Protein AF-A0A2N1QRP4-F1 (afdb_monomer_lite)

Radius of gyration: 32.85 Å; chains: 1; bounding box: 72×87×93 Å

Sequence (180 aa):
MDMKKLIVTMLVFAMLFVAPIASFAETTETVAVTTAQDENVANSISETYNMTVTSQEIADLHAASLGYGEISTAYGISSLSGVTVSELLGMRAAMGWGEIAATYGVKVSDVNRNTHAVENSLKNMEKENNRASNQKGLNAGNSNNSNAGGNCGGNGNGNGGGNGGGNGDGNGGGNGGGKK

Secondary structure (DSSP, 8-state):
--HHHHHHHHHHTTS----------------PPP-HHHHHHHHHHHHHHTS---HHHHHHHHHTT--HHHHHHHHHHHHHH---HHHHHHHHTTS-HHHHHHHTT--HHHHHHHHHHHHHHHHHHHHHHHHHHHHTTSTT----------------------------------------

Structure (mmCIF, N/CA/C/O backbone):
data_AF-A0A2N1QRP4-F1
#
_entry.id   AF-A0A2N1QRP4-F1
#
loop_
_atom_site.group_PDB
_atom_site.id
_atom_site.type_symbol
_atom_site.label_atom_id
_atom_site.label_alt_id
_atom_site.label_comp_id
_atom_site.label_asym_id
_atom_site.label_entity_id
_atom_site.label_seq_id
_atom_site.pdbx_PDB_ins_code
_atom_site.Cartn_x
_atom_site.Cartn_y
_atom_site.Cartn_z
_atom_site.occupancy
_atom_site.B_iso_or_equiv
_atom_site.auth_seq_id
_atom_site.auth_comp_id
_atom_site.auth_asym_id
_atom_site.auth_atom_id
_atom_site.pdbx_PDB_model_num
ATOM 1 N N . MET A 1 1 ? 14.791 -33.800 55.832 1.00 55.56 1 MET A N 1
ATOM 2 C CA . MET A 1 1 ? 14.569 -34.039 54.389 1.00 55.56 1 MET A CA 1
ATOM 3 C C . MET A 1 1 ? 15.303 -35.313 54.017 1.00 55.56 1 MET A C 1
ATOM 5 O O . MET A 1 1 ? 16.511 -35.369 54.195 1.00 55.56 1 MET A O 1
ATOM 9 N N . ASP A 1 2 ? 14.574 -36.347 53.600 1.00 64.25 2 ASP A N 1
ATOM 10 C CA . ASP A 1 2 ? 15.146 -37.656 53.269 1.00 64.25 2 ASP A CA 1
ATOM 11 C C . ASP A 1 2 ? 16.031 -37.583 52.020 1.00 64.25 2 ASP A C 1
ATOM 13 O O . ASP A 1 2 ? 15.549 -37.226 50.944 1.00 64.25 2 ASP A O 1
ATOM 17 N N . MET A 1 3 ? 17.301 -37.994 52.130 1.00 53.34 3 MET A N 1
ATOM 18 C CA . MET A 1 3 ? 18.253 -38.049 51.002 1.00 53.34 3 MET A CA 1
ATOM 19 C C . MET A 1 3 ? 17.742 -38.880 49.817 1.00 53.34 3 MET A C 1
ATOM 21 O O . MET A 1 3 ? 18.116 -38.632 48.675 1.00 53.34 3 MET A O 1
ATOM 25 N N . LYS A 1 4 ? 16.833 -39.831 50.065 1.00 53.41 4 LYS A N 1
ATOM 26 C CA . LYS A 1 4 ? 16.200 -40.637 49.015 1.00 53.41 4 LYS A CA 1
ATOM 27 C C . LYS A 1 4 ? 15.270 -39.810 48.120 1.00 53.41 4 LYS A C 1
ATOM 29 O O . LYS A 1 4 ? 15.162 -40.105 46.937 1.00 53.41 4 LYS A O 1
ATOM 34 N N . LYS A 1 5 ? 14.646 -38.747 48.648 1.00 53.91 5 LYS A N 1
ATOM 35 C CA . LYS A 1 5 ? 13.817 -37.829 47.851 1.00 53.91 5 LYS A CA 1
ATOM 36 C C . LYS A 1 5 ? 14.676 -36.918 46.973 1.00 53.91 5 LYS A C 1
ATOM 38 O O . LYS A 1 5 ? 14.271 -36.642 45.858 1.00 53.91 5 LYS A O 1
ATOM 43 N N . LEU A 1 6 ? 15.880 -36.539 47.413 1.00 50.59 6 LEU A N 1
ATOM 44 C CA . LEU A 1 6 ? 16.793 -35.682 46.642 1.00 50.59 6 LEU A CA 1
ATOM 45 C C . LEU A 1 6 ? 17.330 -36.372 45.369 1.00 50.59 6 LEU A C 1
ATOM 47 O O . LEU A 1 6 ? 17.448 -35.737 44.324 1.00 50.59 6 LEU A O 1
ATOM 51 N N . ILE A 1 7 ? 17.601 -37.680 45.439 1.00 55.84 7 ILE A N 1
ATOM 52 C CA . ILE A 1 7 ? 18.101 -38.470 44.299 1.00 55.84 7 ILE A CA 1
ATOM 53 C C . ILE A 1 7 ? 17.000 -38.701 43.253 1.00 55.84 7 ILE A C 1
ATOM 55 O O . ILE A 1 7 ? 17.267 -38.637 42.056 1.00 55.84 7 ILE A O 1
ATOM 59 N N . VAL A 1 8 ? 15.751 -38.902 43.684 1.00 53.09 8 VAL A N 1
ATOM 60 C CA . VAL A 1 8 ? 14.614 -39.076 42.765 1.00 53.09 8 VAL A CA 1
ATOM 61 C C . VAL A 1 8 ? 14.274 -37.764 42.049 1.00 53.09 8 VAL A C 1
ATOM 63 O O . VAL A 1 8 ? 13.991 -37.789 40.855 1.00 53.09 8 VAL A O 1
ATOM 66 N N . THR A 1 9 ? 14.389 -36.606 42.710 1.00 50.91 9 THR A N 1
ATOM 67 C CA . THR A 1 9 ? 14.145 -35.312 42.046 1.00 50.91 9 THR A CA 1
ATOM 68 C C . THR A 1 9 ? 15.235 -34.948 41.032 1.00 50.91 9 THR A C 1
ATOM 70 O O . THR A 1 9 ? 14.918 -34.353 40.006 1.00 50.91 9 THR A O 1
ATOM 73 N N . MET A 1 10 ? 16.499 -35.344 41.247 1.00 51.00 10 MET A N 1
ATOM 74 C CA . MET A 1 10 ? 17.555 -35.146 40.237 1.00 51.00 10 MET A CA 1
ATOM 75 C C . MET A 1 10 ? 17.451 -36.107 39.044 1.00 51.00 10 MET A C 1
ATOM 77 O O . MET A 1 10 ? 17.871 -35.747 37.948 1.00 51.00 10 MET A O 1
ATOM 81 N N . LEU A 1 11 ? 16.848 -37.289 39.210 1.00 43.38 11 LEU A N 1
ATOM 82 C CA . LEU A 1 11 ? 16.647 -38.246 38.112 1.00 43.38 11 LEU A CA 1
ATOM 83 C C . LEU A 1 11 ? 15.447 -37.908 37.209 1.00 43.38 11 LEU A C 1
ATOM 85 O O . LEU A 1 11 ? 15.445 -38.291 36.043 1.00 43.38 11 LEU A O 1
ATOM 89 N N . VAL A 1 12 ? 14.464 -37.143 37.696 1.00 47.25 12 VAL A N 1
ATOM 90 C CA . VAL A 1 12 ? 13.321 -36.677 36.880 1.00 47.25 12 VAL A CA 1
ATOM 91 C C . VAL A 1 12 ? 13.672 -35.443 36.031 1.00 47.25 12 VAL A C 1
ATOM 93 O O . VAL A 1 12 ? 13.049 -35.213 35.000 1.00 47.25 12 VAL A O 1
ATOM 96 N N . PHE A 1 13 ? 14.720 -34.691 36.382 1.00 45.06 13 PHE A N 1
ATOM 97 C CA . PHE A 1 13 ? 15.169 -33.531 35.595 1.00 45.06 13 PHE A CA 1
ATOM 98 C C . PHE A 1 13 ? 16.061 -33.897 34.391 1.00 45.06 13 PHE A C 1
ATOM 100 O O . PHE A 1 13 ? 16.425 -33.032 33.601 1.00 45.06 13 PHE A O 1
ATOM 107 N N . ALA A 1 14 ? 16.388 -35.183 34.226 1.00 45.88 14 ALA A N 1
ATOM 108 C CA . ALA A 1 14 ? 17.129 -35.716 33.084 1.00 45.88 14 ALA A CA 1
ATOM 109 C C . ALA A 1 14 ? 16.217 -36.337 32.005 1.00 45.88 14 ALA A C 1
ATOM 111 O O . ALA A 1 14 ? 16.698 -37.053 31.127 1.00 45.88 14 ALA A O 1
ATOM 112 N N . MET A 1 15 ? 14.906 -36.054 32.025 1.00 49.91 15 MET A N 1
ATOM 113 C CA . MET A 1 15 ? 14.054 -36.239 30.845 1.00 49.91 15 MET A CA 1
ATOM 114 C C . MET A 1 15 ? 14.356 -35.141 29.824 1.00 49.91 15 MET A C 1
ATOM 116 O O . MET A 1 15 ? 13.665 -34.133 29.726 1.00 49.91 15 MET A O 1
ATOM 120 N N . LEU A 1 16 ? 15.454 -35.352 29.101 1.00 48.62 16 LEU A N 1
ATOM 121 C CA . LEU A 1 16 ? 15.502 -35.309 27.644 1.00 48.62 16 LEU A CA 1
ATOM 122 C C . LEU A 1 16 ? 14.439 -34.393 27.001 1.00 48.62 16 LEU A C 1
ATOM 124 O O . LEU A 1 16 ? 13.461 -34.861 26.418 1.00 48.62 16 LEU A O 1
ATOM 128 N N . PHE A 1 17 ? 14.657 -33.078 27.053 1.00 48.69 17 PHE A N 1
ATOM 129 C CA . PHE A 1 17 ? 14.079 -32.184 26.054 1.00 48.69 17 PHE A CA 1
ATOM 130 C C . PHE A 1 17 ? 14.753 -32.507 24.718 1.00 48.69 17 PHE A C 1
ATOM 132 O O . PHE A 1 17 ? 15.719 -31.866 24.309 1.00 48.69 17 PHE A O 1
ATOM 139 N N . VAL A 1 18 ? 14.249 -33.535 24.034 1.00 51.50 18 VAL A N 1
ATOM 140 C CA . VAL A 1 18 ? 14.378 -33.628 22.582 1.00 51.50 18 VAL A CA 1
ATOM 141 C C . VAL A 1 18 ? 13.487 -32.518 22.052 1.00 51.50 18 VAL A C 1
ATOM 143 O O . VAL A 1 18 ? 12.303 -32.719 21.788 1.00 51.50 18 VAL A O 1
ATOM 146 N N . ALA A 1 19 ? 14.033 -31.304 21.994 1.00 54.59 19 ALA A N 1
ATOM 147 C CA . ALA A 1 19 ? 13.425 -30.267 21.190 1.00 54.59 19 ALA A CA 1
ATOM 148 C C . ALA A 1 19 ? 13.298 -30.855 19.776 1.00 54.59 19 ALA A C 1
ATOM 150 O O . ALA A 1 19 ? 14.300 -31.362 19.256 1.00 54.59 19 ALA A O 1
ATOM 151 N N . PRO A 1 20 ? 12.106 -30.855 19.156 1.00 56.00 20 PRO A N 1
ATOM 152 C CA . PRO A 1 20 ? 12.042 -31.073 17.728 1.00 56.00 20 PRO A CA 1
ATOM 153 C C . PRO A 1 20 ? 12.939 -29.998 17.129 1.00 56.00 20 PRO A C 1
ATOM 155 O O . PRO A 1 20 ? 12.673 -28.804 17.274 1.00 56.00 20 PRO A O 1
ATOM 158 N N . ILE A 1 21 ? 14.055 -30.422 16.540 1.00 57.72 21 ILE A N 1
ATOM 159 C CA . ILE A 1 21 ? 14.833 -29.574 15.655 1.00 57.72 21 ILE A CA 1
ATOM 160 C C . ILE A 1 21 ? 13.842 -29.299 14.535 1.00 57.72 21 ILE A C 1
ATOM 162 O O . ILE A 1 21 ? 13.622 -30.154 13.678 1.00 57.72 21 ILE A O 1
ATOM 166 N N . ALA A 1 22 ? 13.125 -28.178 14.641 1.00 55.41 22 ALA A N 1
ATOM 167 C CA . ALA A 1 22 ? 12.328 -27.670 13.553 1.00 55.41 22 ALA A CA 1
ATOM 168 C C . ALA A 1 22 ? 13.301 -27.640 12.386 1.00 55.41 22 ALA A C 1
ATOM 170 O O . ALA A 1 22 ? 14.328 -26.960 12.444 1.00 55.41 22 ALA A O 1
ATOM 171 N N . SER A 1 23 ? 13.048 -28.503 11.405 1.00 50.31 23 SER A N 1
ATOM 172 C CA . SER A 1 23 ? 13.712 -28.429 10.125 1.00 50.31 23 SER A CA 1
ATOM 173 C C . SER A 1 23 ? 13.420 -27.015 9.650 1.00 50.31 23 SER A C 1
ATOM 175 O O . SER A 1 23 ? 12.297 -26.706 9.257 1.00 50.31 23 SER A O 1
ATOM 177 N N . PHE A 1 24 ? 14.402 -26.130 9.821 1.00 51.25 24 PHE A N 1
ATOM 178 C CA . PHE A 1 24 ? 14.466 -24.879 9.101 1.00 51.25 24 PHE A CA 1
ATOM 179 C C . PHE A 1 24 ? 14.597 -25.321 7.652 1.00 51.25 24 PHE A C 1
ATOM 181 O O . PHE A 1 24 ? 15.693 -25.570 7.155 1.00 51.25 24 PHE A O 1
ATOM 188 N N . ALA A 1 25 ? 13.450 -25.548 7.014 1.00 54.69 25 ALA A N 1
ATOM 189 C CA . ALA A 1 25 ? 13.359 -25.406 5.586 1.00 54.69 25 ALA A CA 1
ATOM 190 C C . ALA A 1 25 ? 13.855 -23.986 5.347 1.00 54.69 25 ALA A C 1
ATOM 192 O O . ALA A 1 25 ? 13.213 -23.016 5.748 1.00 54.69 25 ALA A O 1
ATOM 193 N N . GLU A 1 26 ? 15.079 -23.891 4.845 1.00 47.25 26 GLU A N 1
ATOM 194 C CA . GLU A 1 26 ? 15.623 -22.683 4.267 1.00 47.25 26 GLU A CA 1
ATOM 195 C C . GLU A 1 26 ? 14.693 -22.365 3.101 1.00 47.25 26 GLU A C 1
ATOM 197 O O . GLU A 1 26 ? 14.850 -22.860 1.986 1.00 47.25 26 GLU A O 1
ATOM 202 N N . THR A 1 27 ? 13.608 -21.654 3.411 1.00 48.06 27 THR A N 1
ATOM 203 C CA . THR A 1 27 ? 12.764 -21.035 2.412 1.00 48.06 27 THR A CA 1
ATOM 204 C C . THR A 1 27 ? 13.700 -20.066 1.731 1.00 48.06 27 THR A C 1
ATOM 206 O O . THR A 1 27 ? 14.052 -19.031 2.290 1.00 48.06 27 THR A O 1
ATOM 209 N N . THR A 1 28 ? 14.195 -20.462 0.566 1.00 46.59 28 THR A N 1
ATOM 210 C CA . THR A 1 28 ? 14.900 -19.578 -0.344 1.00 46.59 28 THR A CA 1
ATOM 211 C C . THR A 1 28 ? 13.888 -18.519 -0.754 1.00 46.59 28 THR A C 1
ATOM 213 O O . THR A 1 28 ? 13.173 -18.692 -1.745 1.00 46.59 28 THR A O 1
ATOM 216 N N . GLU A 1 29 ? 13.747 -17.483 0.075 1.00 53.59 29 GLU A N 1
ATOM 217 C CA . GLU A 1 29 ? 12.941 -16.315 -0.229 1.00 53.59 29 GLU A CA 1
ATOM 218 C C . GLU A 1 29 ? 13.502 -15.768 -1.525 1.00 53.59 29 GLU A C 1
ATOM 220 O O . GLU A 1 29 ? 14.652 -15.337 -1.633 1.00 53.59 29 GLU A O 1
ATOM 225 N N . THR A 1 30 ? 12.710 -15.952 -2.569 1.00 55.41 30 THR A N 1
ATOM 226 C CA . THR A 1 30 ? 13.059 -15.501 -3.897 1.00 55.41 30 THR A CA 1
ATOM 227 C C . THR A 1 30 ? 12.866 -13.999 -3.833 1.00 55.41 30 THR A C 1
ATOM 229 O O . THR A 1 30 ? 11.746 -13.524 -3.980 1.00 55.41 30 THR A O 1
ATOM 232 N N . VAL A 1 31 ? 13.935 -13.277 -3.488 1.00 71.25 31 VAL A N 1
ATOM 233 C CA . VAL A 1 31 ? 13.902 -11.819 -3.354 1.00 71.25 31 VAL A CA 1
ATOM 234 C C . VAL A 1 31 ? 13.373 -11.263 -4.666 1.00 71.25 31 VAL A C 1
ATOM 236 O O . VAL A 1 31 ? 13.986 -11.464 -5.722 1.00 71.25 31 VAL A O 1
ATOM 239 N N . ALA A 1 32 ? 12.202 -10.631 -4.613 1.00 77.19 32 ALA A N 1
ATOM 240 C CA . ALA A 1 32 ? 11.603 -10.053 -5.796 1.00 77.19 32 ALA A CA 1
ATOM 241 C C . ALA A 1 32 ? 12.546 -8.969 -6.323 1.00 77.19 32 ALA A C 1
ATOM 243 O O . ALA A 1 32 ? 13.016 -8.114 -5.569 1.00 77.19 32 ALA A O 1
ATOM 244 N N . VAL A 1 33 ? 12.859 -9.023 -7.618 1.00 85.56 33 VAL A N 1
ATOM 245 C CA . VAL A 1 33 ? 13.663 -7.979 -8.254 1.00 85.56 33 VAL A CA 1
ATOM 246 C C . VAL A 1 33 ? 12.825 -6.709 -8.272 1.00 85.56 33 VAL A C 1
ATOM 248 O O . VAL A 1 33 ? 11.776 -6.673 -8.914 1.00 85.56 33 VAL A O 1
ATOM 251 N N . THR A 1 34 ? 13.296 -5.680 -7.575 1.00 89.62 34 THR A N 1
ATOM 252 C CA . THR A 1 34 ? 12.621 -4.387 -7.530 1.00 89.62 34 THR A CA 1
ATOM 253 C C . THR A 1 34 ? 12.634 -3.726 -8.903 1.00 89.62 34 THR A C 1
ATOM 255 O O . THR A 1 34 ? 13.626 -3.740 -9.638 1.00 89.62 34 THR A O 1
ATOM 258 N N . THR A 1 35 ? 11.504 -3.136 -9.264 1.00 90.00 35 THR A N 1
ATOM 259 C CA . THR A 1 35 ? 11.336 -2.362 -10.490 1.00 90.00 35 THR A CA 1
ATOM 260 C C . THR A 1 35 ? 11.276 -0.869 -10.174 1.00 90.00 35 THR A C 1
ATOM 262 O O . THR A 1 35 ? 10.977 -0.456 -9.053 1.00 90.00 35 THR A O 1
ATOM 265 N N . ALA A 1 36 ? 11.490 -0.028 -11.192 1.00 88.12 36 ALA A N 1
ATOM 266 C CA . ALA A 1 36 ? 11.286 1.417 -11.061 1.00 88.12 36 ALA A CA 1
ATOM 267 C C . ALA A 1 36 ? 9.842 1.767 -10.650 1.00 88.12 36 ALA A C 1
ATOM 269 O O . ALA A 1 36 ? 9.595 2.791 -10.019 1.00 88.12 36 ALA A O 1
ATOM 270 N N . GLN A 1 37 ? 8.874 0.917 -11.006 1.00 87.12 37 GLN A N 1
ATOM 271 C CA . GLN A 1 37 ? 7.485 1.108 -10.614 1.00 87.12 37 GLN A CA 1
ATOM 272 C C . GLN A 1 37 ? 7.282 0.851 -9.116 1.00 87.12 37 GLN A C 1
ATOM 274 O O . GLN A 1 37 ? 6.581 1.631 -8.473 1.00 87.12 37 GLN A O 1
ATOM 279 N N . ASP A 1 38 ? 7.943 -0.159 -8.549 1.00 90.69 38 ASP A N 1
ATOM 280 C CA . ASP A 1 38 ? 7.881 -0.454 -7.111 1.00 90.69 38 ASP A CA 1
ATOM 281 C C . ASP A 1 38 ? 8.474 0.688 -6.281 1.00 90.69 38 ASP A C 1
ATOM 283 O O . ASP A 1 38 ? 7.904 1.073 -5.264 1.00 90.69 38 ASP A O 1
ATOM 287 N N . GLU A 1 39 ? 9.573 1.287 -6.748 1.00 92.62 39 GLU A N 1
ATOM 288 C CA . GLU A 1 39 ? 10.174 2.472 -6.127 1.00 92.62 39 GLU A CA 1
ATOM 289 C C . GLU A 1 39 ? 9.235 3.682 -6.161 1.00 92.62 39 GLU A C 1
ATOM 291 O O . GLU A 1 39 ? 9.006 4.322 -5.135 1.00 92.62 39 GLU A O 1
ATOM 296 N N . ASN A 1 40 ? 8.617 3.959 -7.310 1.00 90.62 40 ASN A N 1
ATOM 297 C CA . ASN A 1 40 ? 7.666 5.063 -7.439 1.00 90.62 40 ASN A CA 1
ATOM 298 C C . ASN A 1 40 ? 6.442 4.883 -6.524 1.00 90.62 40 ASN A C 1
ATOM 300 O O . ASN A 1 40 ? 5.969 5.844 -5.914 1.00 90.62 40 ASN A O 1
ATOM 304 N N . VAL A 1 41 ? 5.928 3.655 -6.415 1.00 91.12 41 VAL A N 1
ATOM 305 C CA . VAL A 1 41 ? 4.794 3.327 -5.539 1.00 91.12 41 VAL A CA 1
ATOM 306 C C . VAL A 1 41 ? 5.201 3.444 -4.072 1.00 91.12 41 VAL A C 1
ATOM 308 O O . VAL A 1 41 ? 4.487 4.085 -3.304 1.00 91.12 41 VAL A O 1
ATOM 311 N N . ALA A 1 42 ? 6.354 2.893 -3.689 1.00 93.44 42 ALA A N 1
ATOM 312 C CA . ALA A 1 42 ? 6.882 2.974 -2.330 1.00 93.44 42 ALA A CA 1
ATOM 313 C C . ALA A 1 42 ? 7.068 4.428 -1.878 1.00 93.44 42 ALA A C 1
ATOM 315 O O . ALA A 1 42 ? 6.581 4.806 -0.810 1.00 93.44 42 ALA A O 1
ATOM 316 N N . ASN A 1 43 ? 7.687 5.263 -2.718 1.00 92.50 43 ASN A N 1
ATOM 317 C CA . ASN A 1 43 ? 7.867 6.691 -2.452 1.00 92.50 43 ASN A CA 1
ATOM 318 C C . ASN A 1 43 ? 6.517 7.387 -2.289 1.00 92.50 43 ASN A C 1
ATOM 320 O O . ASN A 1 43 ? 6.286 8.083 -1.303 1.00 92.50 43 ASN A O 1
ATOM 324 N N . SER A 1 44 ? 5.581 7.135 -3.204 1.00 91.62 44 SER A N 1
ATOM 325 C CA . SER A 1 44 ? 4.284 7.791 -3.138 1.00 91.62 44 SER A CA 1
ATOM 326 C C . SER A 1 44 ? 3.450 7.376 -1.926 1.00 91.62 44 SER A C 1
ATOM 328 O O . SER A 1 44 ? 2.740 8.217 -1.371 1.00 91.62 44 SER A O 1
ATOM 330 N N . ILE A 1 45 ? 3.476 6.102 -1.535 1.00 92.06 45 ILE A N 1
ATOM 331 C CA . ILE A 1 45 ? 2.796 5.619 -0.328 1.00 92.06 45 ILE A CA 1
ATOM 332 C C . ILE A 1 45 ? 3.457 6.245 0.900 1.00 92.06 45 ILE A C 1
ATOM 334 O O . ILE A 1 45 ? 2.755 6.753 1.776 1.00 92.06 45 ILE A O 1
ATOM 338 N N . SER A 1 46 ? 4.791 6.278 0.926 1.00 93.56 46 SER A N 1
ATOM 339 C CA . SER A 1 46 ? 5.547 6.855 2.034 1.00 93.56 46 SER A CA 1
ATOM 340 C C . SER A 1 46 ? 5.214 8.330 2.253 1.00 93.56 46 SER A C 1
ATOM 342 O O . SER A 1 46 ? 4.928 8.742 3.376 1.00 93.56 46 SER A O 1
ATOM 344 N N . GLU A 1 47 ? 5.166 9.113 1.174 1.00 91.56 47 GLU A N 1
ATOM 345 C CA . GLU A 1 47 ? 4.792 10.530 1.204 1.00 91.56 47 GLU A CA 1
ATOM 346 C C . GLU A 1 47 ? 3.329 10.741 1.611 1.00 91.56 47 GLU A C 1
ATOM 348 O O . GLU A 1 47 ? 3.029 11.612 2.426 1.00 91.56 47 GLU A O 1
ATOM 353 N N . THR A 1 48 ? 2.410 9.937 1.067 1.00 89.75 48 THR A N 1
ATOM 354 C CA . THR A 1 48 ? 0.965 10.116 1.292 1.00 89.75 48 THR A CA 1
ATOM 355 C C . THR A 1 48 ? 0.565 9.796 2.729 1.00 89.75 48 THR A C 1
ATOM 357 O O . THR A 1 48 ? -0.265 10.495 3.309 1.00 89.75 48 THR A O 1
ATOM 360 N N . TYR A 1 49 ? 1.144 8.744 3.308 1.00 88.62 49 TYR A N 1
ATOM 361 C CA . TYR A 1 49 ? 0.771 8.247 4.634 1.00 88.62 49 TYR A CA 1
ATOM 362 C C . TYR A 1 49 ? 1.781 8.601 5.727 1.00 88.62 49 TYR A C 1
ATOM 364 O O . TYR A 1 49 ? 1.577 8.224 6.881 1.00 88.62 49 TYR A O 1
ATOM 372 N N . ASN A 1 50 ? 2.842 9.338 5.381 1.00 90.38 50 ASN A N 1
ATOM 373 C CA . ASN A 1 50 ? 3.929 9.717 6.283 1.00 90.38 50 ASN A CA 1
ATOM 374 C C . ASN A 1 50 ? 4.495 8.506 7.049 1.00 90.38 50 ASN A C 1
ATOM 376 O O . ASN A 1 50 ? 4.644 8.525 8.273 1.00 90.38 50 ASN A O 1
ATOM 380 N N . MET A 1 51 ? 4.762 7.428 6.314 1.00 91.06 51 MET A N 1
ATOM 381 C CA . MET A 1 51 ? 5.302 6.176 6.840 1.00 91.06 51 MET A CA 1
ATOM 382 C C . MET A 1 51 ? 6.444 5.686 5.955 1.00 91.06 51 MET A C 1
ATOM 384 O O . MET A 1 51 ? 6.534 6.073 4.799 1.00 91.06 51 MET A O 1
ATOM 388 N N . THR A 1 52 ? 7.329 4.845 6.478 1.00 93.25 52 THR A N 1
ATOM 389 C CA . THR A 1 52 ? 8.418 4.287 5.669 1.00 93.25 52 THR A CA 1
ATOM 390 C C . THR A 1 52 ? 7.926 3.032 4.966 1.00 93.25 52 THR A C 1
ATOM 392 O O . THR A 1 52 ? 7.596 2.057 5.637 1.00 93.25 52 THR A O 1
ATOM 395 N N . VAL A 1 53 ? 7.893 3.059 3.635 1.00 93.81 53 VAL A N 1
ATOM 396 C CA . VAL A 1 53 ? 7.626 1.890 2.792 1.00 93.81 53 VAL A CA 1
ATOM 397 C C . VAL A 1 53 ? 8.764 1.739 1.800 1.00 93.81 53 VAL A C 1
ATOM 399 O O . VAL A 1 53 ? 9.148 2.696 1.130 1.00 93.81 53 VAL A O 1
ATOM 402 N N . THR A 1 54 ? 9.331 0.543 1.721 1.00 95.25 54 THR A N 1
ATOM 403 C CA . THR A 1 54 ? 10.461 0.243 0.842 1.00 95.25 54 THR A CA 1
ATOM 404 C C . THR A 1 54 ? 9.993 -0.319 -0.497 1.00 95.25 54 THR A C 1
ATOM 406 O O . THR A 1 54 ? 8.957 -0.974 -0.595 1.00 95.25 54 THR A O 1
ATOM 409 N N . SER A 1 55 ? 10.785 -0.103 -1.549 1.00 93.56 55 SER A N 1
ATOM 410 C CA . SER A 1 55 ? 10.532 -0.708 -2.862 1.00 93.56 55 SER A CA 1
ATOM 411 C C . SER A 1 55 ? 10.568 -2.236 -2.817 1.00 93.56 55 SER A C 1
ATOM 413 O O . SER A 1 55 ? 9.846 -2.873 -3.577 1.00 93.56 55 SER A O 1
ATOM 415 N N . GLN A 1 56 ? 11.352 -2.822 -1.904 1.00 94.06 56 GLN A N 1
ATOM 416 C CA . GLN A 1 56 ? 11.388 -4.269 -1.695 1.00 94.06 56 GLN A CA 1
ATOM 417 C C . GLN A 1 56 ? 10.055 -4.790 -1.154 1.00 94.06 56 GLN A C 1
ATOM 419 O O . GLN A 1 56 ? 9.508 -5.722 -1.726 1.00 94.06 56 GLN A O 1
ATOM 424 N N . GLU A 1 57 ? 9.478 -4.142 -0.137 1.00 92.62 57 GLU A N 1
ATOM 425 C CA . GLU A 1 57 ? 8.160 -4.532 0.386 1.00 92.62 57 GLU A CA 1
ATOM 426 C C . GLU A 1 57 ? 7.078 -4.467 -0.699 1.00 92.62 57 GLU A C 1
ATOM 428 O O . GLU A 1 57 ? 6.247 -5.366 -0.805 1.00 92.62 57 GLU A O 1
ATOM 433 N N . ILE A 1 58 ? 7.100 -3.433 -1.547 1.00 94.31 58 ILE A N 1
ATOM 434 C CA . ILE A 1 58 ? 6.167 -3.334 -2.675 1.00 94.31 58 ILE A CA 1
ATOM 435 C C . ILE A 1 58 ? 6.401 -4.455 -3.691 1.00 94.31 58 ILE A C 1
ATOM 437 O O . ILE A 1 58 ? 5.430 -5.066 -4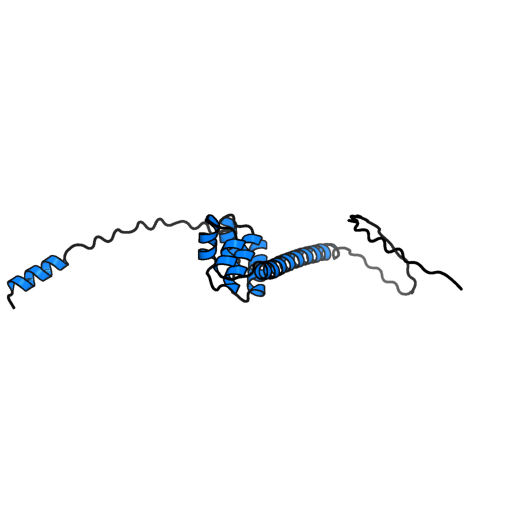.139 1.00 94.31 58 ILE A O 1
ATOM 441 N N . ALA A 1 59 ? 7.657 -4.748 -4.034 1.00 92.56 59 ALA A N 1
ATOM 442 C CA . ALA A 1 59 ? 8.003 -5.816 -4.967 1.00 92.56 59 ALA A CA 1
ATOM 443 C C . ALA A 1 59 ? 7.576 -7.194 -4.439 1.00 92.56 59 ALA A C 1
ATOM 445 O O . ALA A 1 59 ? 7.033 -7.993 -5.199 1.00 92.56 59 ALA A O 1
ATOM 446 N N . ASP A 1 60 ? 7.744 -7.452 -3.141 1.00 92.31 60 ASP A N 1
ATOM 447 C CA . ASP A 1 60 ? 7.347 -8.706 -2.499 1.00 92.31 60 ASP A CA 1
ATOM 448 C C . ASP A 1 60 ? 5.816 -8.860 -2.483 1.00 92.31 60 ASP A C 1
ATOM 450 O O . ASP A 1 60 ? 5.283 -9.918 -2.827 1.00 92.31 60 ASP A O 1
ATOM 454 N N . LEU A 1 61 ? 5.082 -7.787 -2.169 1.00 92.88 61 LEU A N 1
ATOM 455 C CA . LEU A 1 61 ? 3.617 -7.772 -2.236 1.00 92.88 61 LEU A CA 1
ATOM 456 C C . LEU A 1 61 ? 3.106 -7.948 -3.673 1.00 92.88 61 LEU A C 1
ATOM 458 O O . LEU A 1 61 ? 2.147 -8.684 -3.910 1.00 92.88 61 LEU A O 1
ATOM 462 N N . HIS A 1 62 ? 3.757 -7.316 -4.646 1.00 92.25 62 HIS A N 1
ATOM 463 C CA . HIS A 1 62 ? 3.416 -7.463 -6.057 1.00 92.25 62 HIS A CA 1
ATOM 464 C C . HIS A 1 62 ? 3.721 -8.881 -6.568 1.00 92.25 62 HIS A C 1
ATOM 466 O O . HIS A 1 62 ? 2.908 -9.474 -7.280 1.00 92.25 62 HIS A O 1
ATOM 472 N N . ALA A 1 63 ? 4.833 -9.483 -6.133 1.00 90.19 63 ALA A N 1
ATOM 473 C CA . ALA A 1 63 ? 5.159 -10.884 -6.395 1.00 90.19 63 ALA A CA 1
ATOM 474 C C . ALA A 1 63 ? 4.136 -11.845 -5.762 1.00 90.19 63 ALA A C 1
ATOM 476 O O . ALA A 1 63 ? 3.826 -12.887 -6.341 1.00 90.19 63 ALA A O 1
ATOM 477 N N . ALA A 1 64 ? 3.522 -11.458 -4.639 1.00 88.06 64 ALA A N 1
ATOM 478 C CA . ALA A 1 64 ? 2.377 -12.143 -4.039 1.00 88.06 64 ALA A CA 1
ATOM 479 C C . ALA A 1 64 ? 1.045 -11.923 -4.797 1.00 88.06 64 ALA A C 1
ATOM 481 O O . ALA A 1 64 ? -0.024 -12.239 -4.277 1.00 88.06 64 ALA A O 1
ATOM 482 N N . SER A 1 65 ? 1.097 -11.437 -6.045 1.00 88.50 65 SER A N 1
ATOM 483 C CA . SER A 1 65 ? -0.046 -11.207 -6.942 1.00 88.50 65 SER A CA 1
ATOM 484 C C . SER A 1 65 ? -1.021 -10.110 -6.495 1.00 88.50 65 SER A C 1
ATOM 486 O O . SER A 1 65 ? -2.169 -10.097 -6.940 1.00 88.50 65 SER A O 1
ATOM 488 N N . LEU A 1 66 ? -0.584 -9.172 -5.649 1.00 91.31 66 LEU A N 1
ATOM 489 C CA . LEU A 1 66 ? -1.368 -7.980 -5.309 1.00 91.31 66 LEU A CA 1
ATOM 490 C C . LEU A 1 66 ? -1.138 -6.878 -6.343 1.00 91.31 66 LEU A C 1
ATOM 492 O O . LEU A 1 66 ? -0.001 -6.516 -6.639 1.00 91.31 66 LEU A O 1
ATOM 496 N N . GLY A 1 67 ? -2.214 -6.283 -6.857 1.00 92.19 67 GLY A N 1
ATOM 497 C CA . GLY A 1 67 ? -2.090 -5.107 -7.720 1.00 92.19 67 GLY A CA 1
ATOM 498 C C . GLY A 1 67 ? -1.659 -3.858 -6.939 1.00 92.19 67 GLY A C 1
ATOM 499 O O . GLY A 1 67 ? -2.028 -3.687 -5.778 1.00 92.19 67 GLY A O 1
ATOM 500 N N . TYR A 1 68 ? -0.970 -2.909 -7.584 1.00 91.50 68 TYR A N 1
ATOM 501 C CA . TYR A 1 68 ? -0.536 -1.651 -6.943 1.00 91.50 68 TYR A CA 1
ATOM 502 C C . TYR A 1 68 ? -1.674 -0.844 -6.291 1.00 91.50 68 TYR A C 1
ATOM 504 O O . TYR A 1 68 ? -1.470 -0.191 -5.265 1.00 91.50 68 TYR A O 1
ATOM 512 N N . GLY A 1 69 ? -2.886 -0.913 -6.853 1.00 90.25 69 GLY A N 1
ATOM 513 C CA . GLY A 1 69 ? -4.077 -0.302 -6.254 1.00 90.25 69 GLY A CA 1
ATOM 514 C C . GLY A 1 69 ? -4.503 -0.981 -4.949 1.00 90.25 69 GLY A C 1
ATOM 515 O O . GLY A 1 69 ? -4.879 -0.304 -3.994 1.00 90.25 69 GLY A O 1
ATOM 516 N N . GLU A 1 70 ? -4.391 -2.309 -4.872 1.00 92.69 70 GLU A N 1
ATOM 517 C CA . GLU A 1 70 ? -4.682 -3.075 -3.656 1.00 92.69 70 GLU A CA 1
ATOM 518 C C . GLU A 1 70 ? -3.619 -2.834 -2.586 1.00 92.69 70 GLU A C 1
ATOM 520 O O . GLU A 1 70 ? -3.969 -2.612 -1.430 1.00 92.69 70 GLU A O 1
ATOM 525 N N . ILE A 1 71 ? -2.344 -2.777 -2.978 1.00 94.44 71 ILE A N 1
ATOM 526 C CA . ILE A 1 71 ? -1.238 -2.428 -2.078 1.00 94.44 71 ILE A CA 1
ATOM 527 C C . ILE A 1 71 ? -1.473 -1.033 -1.479 1.00 94.44 71 ILE A C 1
ATOM 529 O O . ILE A 1 71 ? -1.482 -0.868 -0.260 1.00 94.44 71 ILE A O 1
ATOM 533 N N . SER A 1 72 ? -1.776 -0.040 -2.317 1.00 92.88 72 SER A N 1
ATOM 534 C CA . SER A 1 72 ? -2.078 1.329 -1.870 1.00 92.88 72 SER A CA 1
ATOM 535 C C . SER A 1 72 ? -3.298 1.397 -0.941 1.00 92.88 72 SER A C 1
ATOM 537 O O . SER A 1 72 ? -3.297 2.164 0.024 1.00 92.88 72 SER A O 1
ATOM 539 N N . THR A 1 73 ? -4.320 0.574 -1.201 1.00 93.62 73 THR A N 1
ATOM 540 C CA . THR A 1 73 ? -5.520 0.454 -0.356 1.00 93.62 73 THR A CA 1
ATOM 541 C C . THR A 1 73 ? -5.176 -0.145 1.008 1.00 93.62 73 THR A C 1
ATOM 543 O O . THR A 1 73 ? -5.617 0.376 2.032 1.00 93.62 73 THR A O 1
ATOM 546 N N . ALA A 1 74 ? -4.355 -1.199 1.039 1.00 94.88 74 ALA A N 1
ATOM 547 C CA . ALA A 1 74 ? -3.922 -1.848 2.271 1.00 94.88 74 ALA A CA 1
ATOM 548 C C . ALA A 1 74 ? -3.139 -0.880 3.170 1.00 94.88 74 ALA A C 1
ATOM 550 O O . ALA A 1 74 ? -3.467 -0.741 4.347 1.00 94.88 74 ALA A O 1
ATOM 551 N N . TYR A 1 75 ? -2.174 -0.142 2.610 1.00 94.81 75 TYR A N 1
ATOM 552 C CA . TYR A 1 75 ? -1.445 0.892 3.353 1.00 94.81 75 TYR A CA 1
ATOM 553 C C . TYR A 1 75 ? -2.352 2.048 3.791 1.00 94.81 75 TYR A C 1
ATOM 555 O O . TYR A 1 75 ? -2.207 2.549 4.905 1.00 94.81 75 TYR A O 1
ATOM 563 N N . GLY A 1 76 ? -3.341 2.433 2.980 1.00 93.81 76 GLY A N 1
ATOM 564 C CA . GLY A 1 76 ? -4.308 3.462 3.364 1.00 93.81 76 GLY A CA 1
ATOM 565 C C . GLY A 1 76 ? -5.189 3.067 4.541 1.00 93.81 76 GLY A C 1
ATOM 566 O O . GLY A 1 76 ? -5.381 3.859 5.464 1.00 93.81 76 GLY A O 1
ATOM 567 N N . ILE A 1 77 ? -5.680 1.828 4.558 1.00 94.12 77 ILE A N 1
ATOM 568 C CA . ILE A 1 77 ? -6.417 1.295 5.708 1.00 94.12 77 ILE A CA 1
ATOM 569 C C . ILE A 1 77 ? -5.479 1.162 6.909 1.00 94.12 77 ILE A C 1
ATOM 571 O O . ILE A 1 77 ? -5.863 1.553 8.008 1.00 94.12 77 ILE A O 1
ATOM 575 N N . SER A 1 78 ? -4.253 0.674 6.713 1.00 95.31 78 SER A N 1
ATOM 576 C CA . SER A 1 78 ? -3.246 0.531 7.771 1.00 95.31 78 SER A CA 1
ATOM 577 C C . SER A 1 78 ? -2.945 1.866 8.458 1.00 95.31 78 SER A C 1
ATOM 579 O O . SER A 1 78 ? -3.016 1.958 9.681 1.00 95.31 78 SER A O 1
ATOM 581 N N . SER A 1 79 ? -2.729 2.928 7.680 1.00 94.69 79 SER A N 1
ATOM 582 C CA . SER A 1 79 ? -2.477 4.283 8.182 1.00 94.69 79 SER A CA 1
ATOM 583 C C . SER A 1 79 ? -3.645 4.835 9.012 1.00 94.69 79 SER A C 1
ATOM 585 O O . SER A 1 79 ? -3.426 5.465 10.044 1.00 94.69 79 SER A O 1
ATOM 587 N N . LEU A 1 80 ? -4.890 4.570 8.599 1.00 93.44 80 LEU A N 1
ATOM 588 C CA . LEU A 1 80 ? -6.088 5.099 9.264 1.00 93.44 80 LEU A CA 1
ATOM 589 C C . LEU A 1 80 ? -6.550 4.263 10.467 1.00 93.44 80 LEU A C 1
ATOM 591 O O . LEU A 1 80 ? -7.128 4.811 11.403 1.00 93.44 80 LEU A O 1
ATOM 595 N N . SER A 1 81 ? -6.327 2.950 10.438 1.00 94.00 81 SER A N 1
ATOM 596 C CA . SER A 1 81 ? -6.770 2.014 11.483 1.00 94.00 81 SER A CA 1
ATOM 597 C C . SER A 1 81 ? -5.683 1.666 12.502 1.00 94.00 81 SER A C 1
ATOM 599 O O . SER A 1 81 ? -6.003 1.198 13.592 1.00 94.00 81 SER A O 1
ATOM 601 N N . GLY A 1 82 ? -4.406 1.863 12.158 1.00 93.44 82 GLY A N 1
ATOM 602 C CA . GLY A 1 82 ? -3.256 1.399 12.939 1.00 93.44 82 GLY A CA 1
ATOM 603 C C . GLY A 1 82 ? -2.971 -0.105 12.816 1.00 93.44 82 GLY A C 1
ATOM 604 O O . GLY A 1 82 ? -2.076 -0.611 13.489 1.00 93.44 82 GLY A O 1
ATOM 605 N N . VAL A 1 83 ? -3.719 -0.826 11.978 1.00 94.81 83 VAL A N 1
ATOM 606 C CA . VAL A 1 83 ? -3.572 -2.272 11.752 1.00 94.81 83 VAL A CA 1
ATOM 607 C C . VAL A 1 83 ? -2.438 -2.531 10.768 1.00 94.81 83 VAL A C 1
ATOM 609 O O . VAL A 1 83 ? -2.218 -1.746 9.849 1.00 94.81 83 VAL A O 1
ATOM 612 N N . THR A 1 84 ? -1.710 -3.636 10.921 1.00 94.44 84 THR A N 1
ATOM 613 C CA . THR A 1 84 ? -0.597 -3.958 10.014 1.00 94.44 84 THR A CA 1
ATOM 614 C C . THR A 1 84 ? -1.085 -4.411 8.636 1.00 94.44 84 THR A C 1
ATOM 616 O O . THR A 1 84 ? -2.104 -5.088 8.520 1.00 94.44 84 THR A O 1
ATOM 619 N N . VAL A 1 85 ? -0.327 -4.105 7.577 1.00 93.94 85 VAL A N 1
ATOM 620 C CA . VAL A 1 85 ? -0.646 -4.560 6.208 1.00 93.94 85 VAL A CA 1
ATOM 621 C C . VAL A 1 85 ? -0.753 -6.086 6.133 1.00 93.94 85 VAL A C 1
ATOM 623 O O . VAL A 1 85 ? -1.683 -6.593 5.520 1.00 93.94 85 VAL A O 1
ATOM 626 N N . SER A 1 86 ? 0.132 -6.819 6.815 1.00 92.88 86 SER A N 1
ATOM 627 C CA . SER A 1 86 ? 0.088 -8.289 6.869 1.00 92.88 86 SER A CA 1
ATOM 628 C C . SER A 1 86 ? -1.243 -8.819 7.421 1.00 92.88 86 SER A C 1
ATOM 630 O O . SER A 1 86 ? -1.856 -9.711 6.836 1.00 92.88 86 SER A O 1
ATOM 632 N N . GLU A 1 87 ? -1.749 -8.218 8.500 1.00 94.44 87 GLU A N 1
ATOM 633 C CA . GLU A 1 87 ? -3.039 -8.596 9.084 1.00 94.44 87 GLU A CA 1
ATOM 634 C C . GLU A 1 87 ? -4.207 -8.289 8.135 1.00 94.44 87 GLU A C 1
ATOM 636 O O . GLU A 1 87 ? -5.072 -9.141 7.919 1.00 94.44 87 GLU A O 1
ATOM 641 N N . LEU A 1 88 ? -4.190 -7.119 7.487 1.00 94.62 88 LEU A N 1
ATOM 642 C CA . LEU A 1 88 ? -5.197 -6.745 6.488 1.00 94.62 88 LEU A CA 1
ATOM 643 C C . LEU A 1 88 ? -5.202 -7.707 5.288 1.00 94.62 88 LEU A C 1
ATOM 645 O O . LEU A 1 88 ? -6.270 -8.078 4.798 1.00 94.62 88 LEU A O 1
ATOM 649 N N . LEU A 1 89 ? -4.028 -8.152 4.836 1.00 93.56 89 LEU A N 1
ATOM 650 C CA . LEU A 1 89 ? -3.894 -9.143 3.765 1.00 93.56 89 LEU A CA 1
ATOM 651 C C . LEU A 1 89 ? -4.419 -10.520 4.181 1.00 93.56 89 LEU A C 1
ATOM 653 O O . LEU A 1 89 ? -5.050 -11.198 3.371 1.00 93.56 89 LEU A O 1
ATOM 657 N N . GLY A 1 90 ? -4.249 -10.907 5.447 1.00 94.19 90 GLY A N 1
ATOM 658 C CA . GLY A 1 90 ? -4.882 -12.105 5.997 1.00 94.19 90 GLY A CA 1
ATOM 659 C C . GLY A 1 90 ? -6.412 -12.046 5.912 1.00 94.19 90 GLY A C 1
ATOM 660 O O . GLY A 1 90 ? -7.056 -13.023 5.529 1.00 94.19 90 GLY A O 1
ATOM 661 N N . MET A 1 91 ? -7.005 -10.882 6.193 1.00 93.19 91 MET A N 1
ATOM 662 C CA . MET A 1 91 ? -8.458 -10.680 6.093 1.00 93.19 91 MET A CA 1
ATOM 663 C C . MET A 1 91 ? -8.957 -10.614 4.648 1.00 93.19 91 MET A C 1
ATOM 665 O O . MET A 1 91 ? -10.079 -11.039 4.363 1.00 93.19 91 MET A O 1
ATOM 669 N N . ARG A 1 92 ? -8.121 -10.145 3.714 1.00 93.25 92 ARG A N 1
ATOM 670 C CA . ARG A 1 92 ? -8.464 -9.992 2.291 1.00 93.25 92 ARG A CA 1
ATOM 671 C C . ARG A 1 92 ? -8.902 -11.293 1.617 1.00 93.25 92 ARG A C 1
ATOM 673 O O . ARG A 1 92 ? -9.656 -11.243 0.642 1.00 93.25 92 ARG A O 1
ATOM 680 N N . ALA A 1 93 ? -8.472 -12.438 2.147 1.00 89.00 93 ALA A N 1
ATOM 681 C CA . ALA A 1 93 ? -8.888 -13.758 1.684 1.00 89.00 93 ALA A CA 1
ATOM 682 C C . ALA A 1 93 ? -10.374 -14.062 1.956 1.00 89.00 93 ALA A C 1
ATOM 684 O O . ALA A 1 93 ? -10.984 -14.828 1.213 1.00 89.00 93 ALA A O 1
ATOM 685 N N . ALA A 1 94 ? -10.955 -13.474 3.006 1.00 93.12 94 ALA A N 1
ATOM 686 C CA . ALA A 1 94 ? -12.323 -13.748 3.444 1.00 93.12 94 ALA A CA 1
ATOM 687 C C . ALA A 1 94 ? -13.304 -12.602 3.153 1.00 93.12 94 ALA A C 1
ATOM 689 O O . ALA A 1 94 ? -14.500 -12.851 3.027 1.00 93.12 94 ALA A O 1
ATOM 690 N N . MET A 1 95 ? -12.815 -11.364 3.058 1.00 94.69 95 MET A N 1
ATOM 691 C CA . MET A 1 95 ? -13.649 -10.168 2.930 1.00 94.69 95 MET A CA 1
ATOM 692 C C . MET A 1 95 ? -13.041 -9.132 1.976 1.00 94.69 95 MET A C 1
ATOM 694 O O . MET A 1 95 ? -11.833 -9.100 1.724 1.00 94.69 95 MET A O 1
ATOM 698 N N . GLY A 1 96 ? -13.896 -8.283 1.410 1.00 94.19 96 GLY A N 1
ATOM 699 C CA . GLY A 1 96 ? -13.483 -7.198 0.521 1.00 94.19 96 GLY A CA 1
ATOM 700 C C . GLY A 1 96 ? -12.884 -6.009 1.277 1.00 94.19 96 GLY A C 1
ATOM 701 O O . GLY A 1 96 ? -13.165 -5.794 2.452 1.00 94.19 96 GLY A O 1
ATOM 702 N N . TRP A 1 97 ? -12.116 -5.161 0.584 1.00 93.38 97 TRP A N 1
ATOM 703 C CA . TRP A 1 97 ? -11.504 -3.960 1.179 1.00 93.38 97 TRP A CA 1
ATOM 704 C C . TRP A 1 97 ? -12.503 -3.035 1.883 1.00 93.38 97 TRP A C 1
ATOM 706 O O . TRP A 1 97 ? -12.189 -2.466 2.926 1.00 93.38 97 TRP A O 1
ATOM 716 N N . GLY A 1 98 ? -13.719 -2.909 1.342 1.00 93.19 98 GLY A N 1
ATOM 717 C CA . GLY A 1 98 ? -14.779 -2.116 1.964 1.00 93.19 98 GLY A CA 1
ATOM 718 C C . GLY A 1 98 ? -15.262 -2.692 3.298 1.00 93.19 98 GLY A C 1
ATOM 719 O O . GLY A 1 98 ? -15.528 -1.934 4.226 1.00 93.19 98 GLY A O 1
ATOM 720 N N . GLU A 1 99 ? -15.327 -4.019 3.414 1.00 95.56 99 GLU A N 1
ATOM 721 C CA . GLU A 1 99 ? -15.721 -4.716 4.644 1.00 95.56 99 GLU A CA 1
ATOM 722 C C . GLU A 1 99 ? -14.607 -4.657 5.692 1.00 95.56 99 GLU A C 1
ATOM 724 O O . GLU A 1 99 ? -14.883 -4.396 6.863 1.00 95.56 99 GLU A O 1
ATOM 729 N N . ILE A 1 100 ? -13.346 -4.805 5.269 1.00 95.00 100 ILE A N 1
ATOM 730 C CA . ILE A 1 100 ? -12.172 -4.622 6.135 1.00 95.00 100 ILE A CA 1
ATOM 731 C C . ILE A 1 100 ? -12.161 -3.196 6.693 1.00 95.00 100 ILE A C 1
ATOM 733 O O . ILE A 1 100 ? -12.094 -3.003 7.904 1.00 95.00 100 ILE A O 1
ATOM 737 N N . ALA A 1 101 ? -12.296 -2.186 5.829 1.00 94.50 101 ALA A N 1
ATOM 738 C CA . ALA A 1 101 ? -12.341 -0.790 6.255 1.00 94.50 101 ALA A CA 1
ATOM 739 C C . ALA A 1 101 ? -13.489 -0.541 7.248 1.00 94.50 101 ALA A C 1
ATOM 741 O O . ALA A 1 101 ? -13.268 0.047 8.307 1.00 94.50 101 AL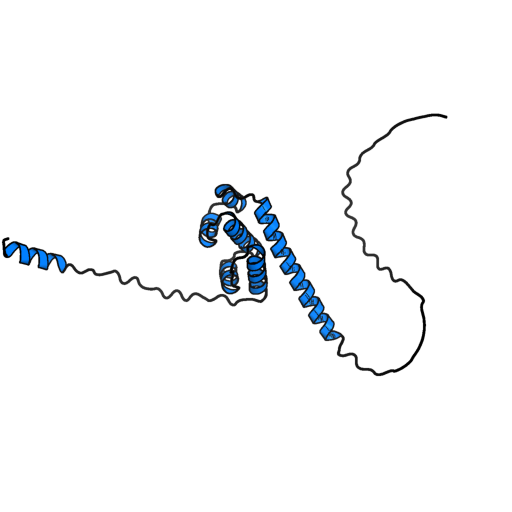A A O 1
ATOM 742 N N . ALA A 1 102 ? -14.691 -1.054 6.959 1.00 94.69 102 ALA A N 1
ATOM 743 C CA . ALA A 1 102 ? -15.843 -0.934 7.850 1.00 94.69 102 ALA A CA 1
ATOM 744 C C . ALA A 1 102 ? -15.617 -1.614 9.210 1.00 94.69 102 ALA A C 1
ATOM 746 O O . ALA A 1 102 ? -15.995 -1.049 10.237 1.00 94.69 102 ALA A O 1
ATOM 747 N N . THR A 1 103 ? -14.960 -2.778 9.228 1.00 95.06 103 THR A N 1
ATOM 748 C CA . THR A 1 103 ? -14.622 -3.526 10.453 1.00 95.06 103 THR A CA 1
ATOM 749 C C . THR A 1 103 ? -13.777 -2.686 11.409 1.00 95.06 103 THR A C 1
ATOM 751 O O . THR A 1 103 ? -14.004 -2.711 12.616 1.00 95.06 103 THR A O 1
ATOM 754 N N . TYR A 1 104 ? -12.862 -1.877 10.873 1.00 95.00 104 TYR A N 1
ATOM 755 C CA . TYR A 1 104 ? -12.004 -0.985 11.656 1.00 95.00 104 TYR A CA 1
ATOM 756 C C . TYR A 1 104 ? -12.539 0.450 11.783 1.00 95.00 104 TYR A C 1
ATOM 758 O O . TYR A 1 104 ? -11.828 1.338 12.247 1.00 95.00 104 TYR A O 1
ATOM 766 N N . GLY A 1 105 ? -13.787 0.707 11.377 1.00 93.38 105 GLY A N 1
ATOM 767 C CA . GLY A 1 105 ? -14.395 2.039 11.457 1.00 93.38 105 GLY A CA 1
ATOM 768 C C . GLY A 1 105 ? -13.795 3.070 10.491 1.00 93.38 105 GLY A C 1
ATOM 769 O O . GLY A 1 105 ? -14.003 4.271 10.666 1.00 93.38 105 GLY A O 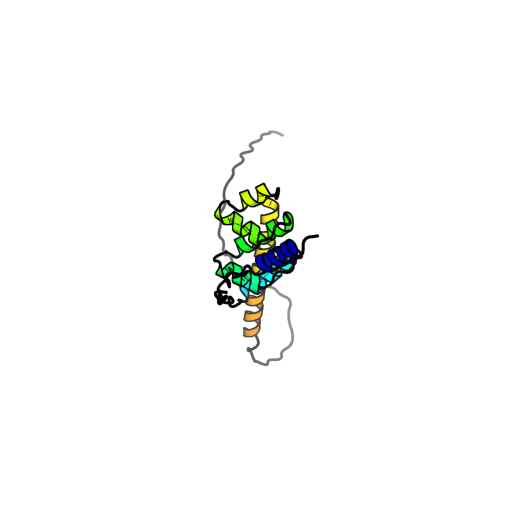1
ATOM 770 N N . VAL A 1 106 ? -13.073 2.622 9.463 1.00 93.06 106 VAL A N 1
ATOM 771 C CA . VAL A 1 106 ? -12.482 3.465 8.421 1.00 93.06 106 VAL A CA 1
ATOM 772 C C . VAL A 1 106 ? -13.495 3.677 7.296 1.00 93.06 106 VAL A C 1
ATOM 774 O O . VAL A 1 106 ? -14.094 2.734 6.776 1.00 93.06 106 VAL A O 1
ATOM 777 N N . LYS A 1 107 ? -13.679 4.930 6.867 1.00 90.12 107 LYS A N 1
ATOM 778 C CA . LYS A 1 107 ? -14.527 5.234 5.710 1.00 90.12 107 LYS A CA 1
ATOM 779 C C . LYS A 1 107 ? -13.771 4.951 4.417 1.00 90.12 107 LYS A C 1
ATOM 781 O O . LYS A 1 107 ? -12.697 5.498 4.181 1.00 90.12 107 LYS A O 1
ATOM 786 N N . VAL A 1 108 ? -14.392 4.190 3.519 1.00 83.81 108 VAL A N 1
ATOM 787 C CA . VAL A 1 108 ? -13.828 3.873 2.192 1.00 83.81 108 VAL A CA 1
ATOM 788 C C . VAL A 1 108 ? -13.519 5.139 1.377 1.00 83.81 108 VAL A C 1
ATOM 790 O O . VAL A 1 108 ? -12.563 5.165 0.608 1.00 83.81 108 VAL A O 1
ATOM 793 N N . SER A 1 109 ? -14.275 6.224 1.581 1.00 86.12 109 SER A N 1
ATOM 794 C CA . SER A 1 109 ? -14.009 7.520 0.941 1.00 86.12 109 SER A CA 1
ATOM 795 C C . SER A 1 109 ? -12.638 8.100 1.283 1.00 86.12 109 SER A C 1
ATOM 797 O O . SER A 1 109 ? -12.019 8.743 0.435 1.00 86.12 109 SER A O 1
ATOM 799 N N . ASP A 1 110 ? -12.173 7.882 2.512 1.00 84.44 110 ASP A N 1
ATOM 800 C CA . ASP A 1 110 ? -10.922 8.448 3.012 1.00 84.44 110 ASP A CA 1
ATOM 801 C C . ASP A 1 110 ? -9.736 7.642 2.463 1.00 84.44 110 ASP A C 1
ATOM 803 O O . ASP A 1 110 ? -8.743 8.214 2.017 1.00 84.44 110 ASP A O 1
ATOM 807 N N . VAL A 1 111 ? -9.907 6.321 2.352 1.00 83.50 111 VAL A N 1
ATOM 808 C CA . VAL A 1 111 ? -8.957 5.415 1.689 1.00 83.50 111 VAL A CA 1
ATOM 809 C C . VAL A 1 111 ? -8.840 5.730 0.192 1.00 83.50 111 VAL A C 1
ATOM 811 O O . VAL A 1 111 ? -7.733 5.882 -0.328 1.00 83.50 111 VAL A O 1
ATOM 814 N N . ASN A 1 112 ? -9.966 5.903 -0.510 1.00 81.56 112 ASN A N 1
ATOM 815 C CA . ASN A 1 112 ? -9.965 6.195 -1.949 1.00 81.56 112 ASN A CA 1
ATOM 816 C C . ASN A 1 112 ? -9.318 7.545 -2.268 1.00 81.56 112 ASN A C 1
ATOM 818 O O . ASN A 1 112 ? -8.589 7.657 -3.252 1.00 81.56 112 ASN A O 1
ATOM 822 N N . ARG A 1 113 ? -9.546 8.571 -1.438 1.00 77.19 113 ARG A N 1
ATOM 823 C CA . ARG A 1 113 ? -8.923 9.890 -1.626 1.00 77.19 113 ARG A CA 1
ATOM 824 C C . ARG A 1 113 ? -7.397 9.792 -1.622 1.00 77.19 113 ARG A C 1
ATOM 826 O O . ARG A 1 113 ? -6.751 10.391 -2.479 1.00 77.19 113 ARG A O 1
ATOM 833 N N . ASN A 1 114 ? -6.846 9.004 -0.705 1.00 76.00 114 ASN A N 1
ATOM 834 C CA . ASN A 1 114 ? -5.403 8.820 -0.577 1.00 76.00 114 ASN A CA 1
ATOM 835 C C . ASN A 1 114 ? -4.849 7.905 -1.680 1.00 76.00 114 ASN A C 1
ATOM 837 O O . ASN A 1 114 ? -3.795 8.178 -2.244 1.00 76.00 114 ASN A O 1
ATOM 841 N N . THR A 1 115 ? -5.613 6.891 -2.088 1.00 78.06 115 THR A N 1
ATOM 842 C CA . THR A 1 115 ? -5.244 6.011 -3.209 1.00 78.06 115 THR A CA 1
ATOM 843 C C . THR A 1 115 ? -5.174 6.779 -4.534 1.00 78.06 115 THR A C 1
ATOM 845 O O . THR A 1 115 ? -4.239 6.595 -5.309 1.00 78.06 115 THR A O 1
ATOM 848 N N . HIS A 1 116 ? -6.097 7.713 -4.781 1.00 78.06 116 HIS A N 1
ATOM 849 C CA . HIS A 1 116 ? -6.023 8.593 -5.951 1.00 78.06 116 HIS A CA 1
ATOM 850 C C . HIS A 1 116 ? -4.859 9.586 -5.886 1.00 78.06 116 HIS A C 1
ATOM 852 O O . HIS A 1 116 ? -4.333 9.962 -6.932 1.00 78.06 116 HIS A O 1
ATOM 858 N N . ALA A 1 117 ? -4.443 10.021 -4.692 1.00 75.62 117 ALA A N 1
ATOM 859 C CA . ALA A 1 117 ? -3.243 10.843 -4.545 1.00 75.62 117 ALA A CA 1
ATOM 860 C C . ALA A 1 117 ? -1.994 10.064 -4.987 1.00 75.62 117 ALA A C 1
ATOM 862 O O . ALA A 1 117 ? -1.203 10.587 -5.773 1.00 75.62 117 ALA A O 1
ATOM 863 N N . VAL A 1 118 ? -1.899 8.791 -4.585 1.00 76.94 118 VAL A N 1
ATOM 864 C CA . VAL A 1 118 ? -0.840 7.873 -5.022 1.00 76.94 118 VAL A CA 1
ATOM 865 C C . VAL A 1 118 ? -0.901 7.606 -6.526 1.00 76.94 118 VAL A C 1
ATOM 867 O O . VAL A 1 118 ? 0.101 7.653 -7.226 1.00 76.94 118 VAL A O 1
ATOM 870 N N . GLU A 1 119 ? -2.082 7.385 -7.091 1.00 80.06 119 GLU A N 1
ATOM 871 C CA . GLU A 1 119 ? -2.200 7.158 -8.534 1.00 80.06 119 GLU A CA 1
ATOM 872 C C . GLU A 1 119 ? -1.820 8.407 -9.354 1.00 80.06 119 GLU A C 1
ATOM 874 O O . GLU A 1 119 ? -1.209 8.317 -10.423 1.00 80.06 119 GLU A O 1
ATOM 879 N N . ASN A 1 120 ? -2.166 9.595 -8.857 1.00 80.00 120 ASN A N 1
ATOM 880 C CA . ASN A 1 120 ? -1.849 10.854 -9.521 1.00 80.00 120 ASN A CA 1
ATOM 881 C C . ASN A 1 120 ? -0.354 11.189 -9.463 1.00 80.00 120 ASN A C 1
ATOM 883 O O . ASN A 1 120 ? 0.172 11.710 -10.448 1.00 80.00 120 ASN A O 1
ATOM 887 N N . SER A 1 121 ? 0.337 10.888 -8.360 1.00 76.75 121 SER A N 1
ATOM 888 C CA . SER A 1 121 ? 1.792 11.063 -8.268 1.00 76.75 121 SER A CA 1
ATOM 889 C C . SER A 1 121 ? 2.510 10.151 -9.273 1.00 76.75 121 SER A C 1
ATOM 891 O O . SER A 1 121 ? 3.361 10.629 -10.022 1.00 76.75 121 SER A O 1
ATOM 893 N N . LEU A 1 122 ? 2.079 8.890 -9.405 1.00 76.94 122 LEU A N 1
ATOM 894 C CA . LEU A 1 122 ? 2.605 7.937 -10.387 1.00 76.94 122 LEU A CA 1
ATOM 895 C C . LEU A 1 122 ? 2.417 8.438 -11.823 1.00 76.94 122 LEU A C 1
ATOM 897 O O . LEU A 1 122 ? 3.374 8.489 -12.597 1.00 76.94 122 LEU A O 1
ATOM 901 N N . LYS A 1 123 ? 1.206 8.894 -12.170 1.00 79.50 123 LYS A N 1
ATOM 902 C CA . LYS A 1 123 ? 0.912 9.468 -13.497 1.00 79.50 123 LYS A CA 1
ATOM 903 C C . LYS A 1 123 ? 1.740 10.718 -13.792 1.00 79.50 123 LYS A C 1
ATOM 905 O O . LYS A 1 123 ? 2.075 10.974 -14.950 1.00 79.50 123 LYS A O 1
ATOM 910 N N . ASN A 1 124 ? 2.038 11.528 -12.780 1.00 75.56 124 ASN A N 1
ATOM 911 C CA . ASN A 1 124 ? 2.860 12.723 -12.947 1.00 75.56 124 ASN A CA 1
ATOM 912 C C . ASN A 1 124 ? 4.337 12.362 -13.154 1.00 75.56 124 ASN A C 1
ATOM 914 O O . ASN A 1 124 ? 4.946 12.901 -14.078 1.00 75.56 124 ASN A O 1
ATOM 918 N N . MET A 1 125 ? 4.868 11.398 -12.397 1.00 72.19 125 MET A N 1
ATOM 919 C CA . MET A 1 125 ? 6.231 10.885 -12.584 1.00 72.19 125 MET A CA 1
ATOM 920 C C . MET A 1 125 ? 6.421 10.244 -13.967 1.00 72.19 125 MET A C 1
ATOM 922 O O . MET A 1 125 ? 7.424 10.489 -14.636 1.00 72.19 125 MET A O 1
ATOM 926 N N . GLU A 1 126 ? 5.433 9.495 -14.464 1.00 70.50 126 GLU A N 1
ATOM 927 C CA . GLU A 1 126 ? 5.482 8.914 -15.813 1.00 70.50 126 GLU A CA 1
ATOM 928 C C . GLU A 1 126 ? 5.509 9.994 -16.910 1.00 70.50 126 GLU A C 1
ATOM 930 O O . GLU A 1 126 ? 6.283 9.918 -17.870 1.00 70.50 126 GLU A O 1
ATOM 935 N N . LYS A 1 127 ? 4.699 11.049 -16.763 1.00 70.31 127 LYS A N 1
ATOM 936 C CA . LYS A 1 127 ? 4.703 12.193 -17.690 1.00 70.31 127 LYS A CA 1
ATOM 937 C C . LYS A 1 127 ? 6.022 12.961 -17.659 1.00 70.31 127 LYS A C 1
ATOM 939 O O . LYS A 1 127 ? 6.453 13.453 -18.703 1.00 70.31 127 LYS A O 1
ATOM 944 N N . GLU A 1 128 ? 6.646 13.089 -16.494 1.00 63.94 128 GLU A N 1
ATOM 945 C CA . GLU A 1 128 ? 7.920 13.788 -16.333 1.00 63.94 128 GLU A CA 1
ATOM 946 C C . GLU A 1 128 ? 9.083 12.999 -16.946 1.00 63.94 128 GLU A C 1
ATOM 948 O O . GLU A 1 128 ? 9.833 13.554 -17.753 1.00 63.94 128 GLU A O 1
ATOM 953 N N . ASN A 1 129 ? 9.146 11.683 -16.717 1.00 61.38 129 ASN A N 1
ATOM 954 C CA . ASN A 1 129 ? 10.118 10.802 -17.373 1.00 61.38 129 ASN A CA 1
ATOM 955 C C . ASN A 1 129 ? 9.993 10.832 -18.907 1.00 61.38 129 ASN A C 1
ATOM 957 O O . ASN A 1 129 ? 10.999 10.905 -19.617 1.00 61.38 129 ASN A O 1
ATOM 961 N N . ASN A 1 130 ? 8.766 10.867 -19.435 1.00 61.62 130 ASN A N 1
ATOM 962 C CA . ASN A 1 130 ? 8.516 10.973 -20.877 1.00 61.62 130 ASN A CA 1
ATOM 963 C C . ASN A 1 130 ? 8.854 12.354 -21.474 1.00 61.62 130 ASN A C 1
ATOM 965 O O . ASN A 1 130 ? 9.117 12.473 -22.674 1.00 61.62 130 ASN A O 1
ATOM 969 N N . ARG A 1 131 ? 8.863 13.420 -20.667 1.00 59.47 131 ARG A N 1
ATOM 970 C CA . ARG A 1 131 ? 9.335 14.748 -21.095 1.00 59.47 131 ARG A CA 1
ATOM 971 C C . ARG A 1 131 ? 10.858 14.837 -21.076 1.00 59.47 131 ARG A C 1
ATOM 973 O O . ARG A 1 131 ? 11.437 15.347 -22.035 1.00 59.47 131 ARG A O 1
ATOM 980 N N . ALA A 1 132 ? 11.504 14.282 -20.051 1.00 57.75 132 ALA A N 1
ATOM 981 C CA . ALA A 1 132 ? 12.960 14.240 -19.939 1.00 57.75 132 ALA A CA 1
ATOM 982 C C . ALA A 1 132 ? 13.615 13.414 -21.065 1.00 57.75 132 ALA A C 1
ATOM 984 O O . ALA A 1 132 ? 14.660 13.802 -21.595 1.00 57.75 132 ALA A O 1
ATOM 985 N N . SER A 1 133 ? 12.982 12.317 -21.497 1.00 54.72 133 SER A N 1
ATOM 986 C CA . SER A 1 133 ? 13.463 11.503 -22.623 1.00 54.72 133 SER A CA 1
ATOM 987 C C . SER A 1 133 ? 13.339 12.223 -23.974 1.00 54.72 133 SER A C 1
ATOM 989 O O . SER A 1 133 ? 14.268 12.174 -24.781 1.00 54.72 133 SER A O 1
ATOM 991 N N . ASN A 1 134 ? 12.258 12.980 -24.195 1.00 50.78 134 ASN A N 1
ATOM 992 C CA . ASN A 1 134 ? 12.062 13.767 -25.418 1.00 50.78 134 ASN A CA 1
ATOM 993 C C . ASN A 1 134 ? 12.982 14.995 -25.512 1.00 50.78 134 ASN A C 1
ATOM 995 O O . ASN A 1 134 ? 13.397 15.378 -26.605 1.00 50.78 134 ASN A O 1
ATOM 999 N N . GLN A 1 135 ? 13.374 15.591 -24.385 1.00 49.09 135 GLN A N 1
ATOM 1000 C CA . GLN A 1 135 ? 14.297 16.729 -24.377 1.00 49.09 135 GLN A CA 1
ATOM 1001 C C . GLN A 1 135 ? 15.739 16.318 -24.737 1.00 49.09 135 GLN A C 1
ATOM 1003 O O . GLN A 1 135 ? 16.496 17.111 -25.299 1.00 49.09 135 GLN A O 1
ATOM 1008 N N . LYS A 1 136 ? 16.104 15.048 -24.511 1.00 45.44 136 LYS A N 1
ATOM 1009 C CA . LYS A 1 136 ? 17.408 14.479 -24.891 1.00 45.44 136 LYS A CA 1
ATOM 1010 C C . LYS A 1 136 ? 17.541 14.209 -26.400 1.00 45.44 136 LYS A C 1
ATOM 1012 O O . LYS A 1 136 ? 18.660 14.092 -26.889 1.00 45.44 136 LYS A O 1
ATOM 1017 N N . GLY A 1 137 ? 16.428 14.169 -27.142 1.00 45.53 137 GLY A N 1
ATOM 1018 C CA . GLY A 1 137 ? 16.405 14.026 -28.605 1.00 45.53 137 GLY A CA 1
ATOM 1019 C C . GLY A 1 137 ? 16.569 15.337 -29.387 1.00 45.53 137 GLY A C 1
ATOM 1020 O O . GLY A 1 137 ? 16.876 15.300 -30.575 1.00 45.53 137 GLY A O 1
ATOM 1021 N N . LEU A 1 138 ? 16.409 16.499 -28.742 1.00 48.81 138 LEU A N 1
ATOM 1022 C CA . LEU A 1 138 ? 16.478 17.810 -29.409 1.00 48.81 138 LEU A CA 1
ATOM 1023 C C . LEU A 1 138 ? 17.867 18.467 -29.360 1.00 48.81 138 LEU A C 1
ATOM 1025 O O . LEU A 1 138 ? 18.099 19.445 -30.063 1.00 48.81 138 LEU A O 1
ATOM 1029 N N . ASN A 1 139 ? 18.815 17.917 -28.594 1.00 45.75 139 ASN A N 1
ATOM 1030 C CA . ASN A 1 139 ? 20.167 18.481 -28.468 1.00 45.75 139 ASN A CA 1
ATOM 1031 C C . ASN A 1 139 ? 21.183 17.928 -29.490 1.00 45.75 139 ASN A C 1
ATOM 1033 O O . ASN A 1 139 ? 22.373 18.215 -29.394 1.00 45.75 139 ASN A O 1
ATOM 1037 N N . ALA A 1 140 ? 20.725 17.149 -30.478 1.00 44.62 140 ALA A N 1
ATOM 1038 C CA . ALA A 1 140 ? 21.538 16.642 -31.591 1.00 44.62 140 ALA A CA 1
ATOM 1039 C C . ALA A 1 140 ? 21.307 17.411 -32.913 1.00 44.62 140 ALA A C 1
ATOM 1041 O O . ALA A 1 140 ? 21.674 16.936 -33.985 1.00 44.62 140 ALA A O 1
ATOM 1042 N N . GLY A 1 141 ? 20.702 18.603 -32.850 1.00 40.66 141 GLY A N 1
ATOM 1043 C CA . GLY A 1 141 ? 20.530 19.518 -33.980 1.00 40.66 141 GLY A CA 1
ATOM 1044 C C . GLY A 1 141 ? 21.624 20.582 -34.027 1.00 40.66 141 GLY A C 1
ATOM 1045 O O . GLY A 1 141 ? 21.390 21.740 -33.700 1.00 40.66 141 GLY A O 1
ATOM 1046 N N . ASN A 1 142 ? 22.829 20.181 -34.421 1.00 48.25 142 ASN A N 1
ATOM 1047 C CA . ASN A 1 142 ? 23.898 21.083 -34.838 1.00 48.25 142 ASN A CA 1
ATOM 1048 C C . ASN A 1 142 ? 23.478 21.866 -36.097 1.00 48.25 142 ASN A C 1
ATOM 1050 O O . ASN A 1 142 ? 23.313 21.245 -37.143 1.00 48.25 142 ASN A O 1
ATOM 1054 N N . SER A 1 143 ? 23.398 23.198 -36.025 1.00 41.81 143 SER A N 1
ATOM 1055 C CA . SER A 1 143 ? 23.943 24.076 -37.075 1.00 41.81 143 SER A CA 1
ATOM 1056 C C . SER A 1 143 ? 23.863 25.555 -36.693 1.00 41.81 143 SER A C 1
ATOM 1058 O O . SER A 1 143 ? 22.784 26.127 -36.548 1.00 41.81 143 SER A O 1
ATOM 1060 N N . ASN A 1 144 ? 25.047 26.159 -36.608 1.00 50.88 144 ASN A N 1
ATOM 1061 C CA . ASN A 1 144 ? 25.331 27.580 -36.782 1.00 50.88 144 ASN A CA 1
ATOM 1062 C C . ASN A 1 144 ? 24.401 28.262 -37.800 1.00 50.88 144 ASN A C 1
ATOM 1064 O O . ASN A 1 144 ? 24.427 27.886 -38.969 1.00 50.88 144 ASN A O 1
ATOM 1068 N N . ASN A 1 145 ? 23.712 29.337 -37.407 1.00 40.34 145 ASN A N 1
ATOM 1069 C CA . ASN A 1 145 ? 23.716 30.566 -38.202 1.00 40.34 145 ASN A CA 1
ATOM 1070 C C . ASN A 1 145 ? 23.231 31.762 -37.371 1.00 40.34 145 ASN A C 1
ATOM 1072 O O . ASN A 1 145 ? 22.077 31.855 -36.963 1.00 40.34 145 ASN A O 1
ATOM 1076 N N . SER A 1 146 ? 24.143 32.696 -37.153 1.00 53.28 146 SER A N 1
ATOM 1077 C CA . SER A 1 146 ? 23.883 34.091 -36.825 1.00 53.28 146 SER A CA 1
ATOM 1078 C C . SER A 1 146 ? 22.940 34.740 -37.845 1.00 53.28 146 SER A C 1
ATOM 1080 O O . SER A 1 146 ? 23.280 34.755 -39.024 1.00 53.28 146 SER A O 1
ATOM 1082 N N . ASN A 1 147 ? 21.836 35.361 -37.414 1.00 42.97 147 ASN A N 1
ATOM 1083 C CA . ASN A 1 147 ? 21.499 36.707 -37.890 1.00 42.97 147 ASN A CA 1
ATOM 1084 C C . ASN A 1 147 ? 20.404 37.395 -37.067 1.00 42.97 147 ASN A C 1
ATOM 1086 O O . ASN A 1 147 ? 19.518 36.771 -36.495 1.00 42.97 147 ASN A O 1
ATOM 1090 N N . ALA A 1 148 ? 20.528 38.714 -37.029 1.00 46.00 148 ALA A N 1
ATOM 1091 C CA . ALA A 1 148 ? 19.754 39.658 -36.252 1.00 46.00 148 ALA A CA 1
ATOM 1092 C C . ALA A 1 148 ? 18.330 39.911 -36.784 1.00 46.00 148 ALA A C 1
ATOM 1094 O O . ALA A 1 148 ? 18.101 39.899 -37.988 1.00 46.00 148 ALA A O 1
ATOM 1095 N N . GLY A 1 149 ? 17.440 40.318 -35.870 1.00 47.97 149 GLY A N 1
ATOM 1096 C CA . GLY A 1 149 ? 16.443 41.365 -36.129 1.00 47.97 149 GLY A CA 1
ATOM 1097 C C . GLY A 1 149 ? 15.038 40.940 -36.582 1.00 47.97 149 GLY A C 1
ATOM 1098 O O . GLY A 1 149 ? 14.867 40.229 -37.563 1.00 47.97 149 GLY A O 1
ATOM 1099 N N . GLY A 1 150 ? 14.032 41.522 -35.912 1.00 43.00 150 GLY A N 1
ATOM 1100 C CA . GLY A 1 150 ? 12.617 41.545 -36.315 1.00 43.00 150 GLY A CA 1
ATOM 1101 C C . GLY A 1 150 ? 11.809 40.333 -35.838 1.00 43.00 150 GLY A C 1
ATOM 1102 O O . GLY A 1 150 ? 12.339 39.249 -35.667 1.00 43.00 150 GLY A O 1
ATOM 1103 N N . ASN A 1 151 ? 10.510 40.399 -35.589 1.00 44.44 151 ASN A N 1
ATOM 1104 C CA . ASN A 1 151 ? 9.540 41.482 -35.508 1.00 44.44 151 ASN A CA 1
ATOM 1105 C C . ASN A 1 151 ? 8.323 40.869 -34.787 1.00 44.44 151 ASN A C 1
ATOM 1107 O O . ASN A 1 151 ? 8.066 39.670 -34.903 1.00 44.44 151 ASN A O 1
ATOM 1111 N N . CYS A 1 152 ? 7.579 41.682 -34.051 1.00 50.59 152 CYS A N 1
ATOM 1112 C CA . CYS A 1 152 ? 6.271 41.327 -33.519 1.00 50.59 152 CYS A CA 1
ATOM 1113 C C . CYS A 1 152 ? 5.286 40.968 -34.653 1.00 50.59 152 CYS A C 1
ATOM 1115 O O . CYS A 1 152 ? 5.271 41.617 -35.697 1.00 50.59 152 CYS A O 1
ATOM 1117 N N . GLY A 1 153 ? 4.437 39.958 -34.443 1.00 44.44 153 GLY A N 1
ATOM 1118 C CA . GLY A 1 153 ? 3.344 39.624 -35.364 1.00 44.44 153 GLY A CA 1
ATOM 1119 C C . GLY A 1 153 ? 2.989 38.142 -35.326 1.00 44.44 153 GLY A C 1
ATOM 1120 O O . GLY A 1 153 ? 3.808 37.301 -35.677 1.00 44.44 153 GLY A O 1
ATOM 1121 N N . GLY A 1 154 ? 1.789 37.823 -34.839 1.00 52.22 154 GLY A N 1
ATOM 1122 C CA . GLY A 1 154 ? 1.350 36.449 -34.607 1.00 52.22 154 GLY A CA 1
ATOM 1123 C C . GLY A 1 154 ? 1.065 35.635 -35.869 1.00 52.22 154 GLY A C 1
ATOM 1124 O O . GLY A 1 154 ? 0.957 36.176 -36.963 1.00 52.22 154 GLY A O 1
ATOM 1125 N N . ASN A 1 155 ? 0.854 34.332 -35.682 1.00 45.59 155 ASN A N 1
ATOM 1126 C CA . ASN A 1 155 ? -0.175 33.595 -36.409 1.00 45.59 155 ASN A CA 1
ATOM 1127 C C . ASN A 1 155 ? -0.512 32.289 -35.681 1.00 45.59 155 ASN A C 1
ATOM 1129 O O . ASN A 1 155 ? 0.365 31.625 -35.131 1.00 45.59 155 ASN A O 1
ATOM 1133 N N . GLY A 1 156 ? -1.804 31.968 -35.644 1.00 52.78 156 GLY A N 1
ATOM 1134 C CA . GLY A 1 156 ? -2.330 30.785 -34.980 1.00 52.78 156 GLY A CA 1
ATOM 1135 C C . GLY A 1 156 ? -1.985 29.483 -35.696 1.00 52.78 156 GLY A C 1
ATOM 1136 O O . GLY A 1 156 ? -1.726 29.462 -36.893 1.00 52.78 156 GLY A O 1
ATOM 1137 N N . ASN A 1 157 ? -2.080 28.390 -34.943 1.00 47.41 157 ASN A N 1
ATOM 1138 C CA . ASN A 1 157 ? -2.409 27.082 -35.486 1.00 47.41 157 ASN A CA 1
ATOM 1139 C C . ASN A 1 157 ? -3.339 26.389 -34.491 1.00 47.41 157 ASN A C 1
ATOM 1141 O O . ASN A 1 157 ? -2.922 25.930 -33.428 1.00 47.41 157 ASN A O 1
ATOM 1145 N N . GLY A 1 158 ? -4.627 26.377 -34.832 1.00 52.06 158 GLY A N 1
ATOM 1146 C CA . GLY A 1 158 ? -5.581 25.474 -34.217 1.00 52.06 158 GLY A CA 1
ATOM 1147 C C . GLY A 1 158 ? -5.254 24.044 -34.628 1.00 52.06 158 GLY A C 1
ATOM 1148 O O . GLY A 1 158 ? -4.929 23.788 -35.785 1.00 52.06 158 GLY A O 1
ATOM 1149 N N . ASN A 1 159 ? -5.383 23.115 -33.688 1.00 49.88 159 ASN A N 1
ATOM 1150 C CA . ASN A 1 159 ? -5.625 21.727 -34.031 1.00 49.88 159 ASN A CA 1
ATOM 1151 C C . ASN A 1 159 ? -6.817 21.252 -33.206 1.00 49.88 159 ASN A C 1
ATOM 1153 O O . ASN A 1 159 ? -6.733 21.073 -31.992 1.00 49.88 159 ASN A O 1
ATOM 1157 N N . GLY A 1 160 ? -7.954 21.158 -33.892 1.00 51.59 160 GLY A N 1
ATOM 1158 C CA . GLY A 1 160 ? -9.166 20.548 -33.382 1.00 51.59 160 GLY A CA 1
ATOM 1159 C C . GLY A 1 160 ? -9.010 19.032 -33.319 1.00 51.59 160 GLY A C 1
ATOM 1160 O O . GLY A 1 160 ? -8.425 18.411 -34.200 1.00 51.59 160 GLY A O 1
ATOM 1161 N N . GLY A 1 161 ? -9.571 18.449 -32.270 1.00 46.94 161 GLY A N 1
ATOM 1162 C CA . GLY A 1 161 ? -9.714 17.011 -32.095 1.00 46.94 161 GLY A CA 1
ATOM 1163 C C . GLY A 1 161 ? -10.804 16.780 -31.066 1.00 46.94 161 GLY A C 1
ATOM 1164 O O . GLY A 1 161 ? -10.527 16.672 -29.877 1.00 46.94 161 GLY A O 1
ATOM 1165 N N . GLY A 1 162 ? -12.056 16.837 -31.520 1.00 51.16 162 GLY A N 1
ATOM 1166 C CA . GLY A 1 162 ? -13.219 16.600 -30.681 1.00 51.16 162 GLY A CA 1
ATOM 1167 C C . GLY A 1 162 ? -13.341 15.134 -30.278 1.00 51.16 162 GLY A C 1
ATOM 1168 O O . GLY A 1 162 ? -13.022 14.243 -31.056 1.00 51.16 162 GLY A O 1
ATOM 1169 N N . ASN A 1 163 ? -13.879 14.907 -29.084 1.00 50.09 163 ASN A N 1
ATOM 1170 C CA . ASN A 1 163 ? -14.758 13.777 -28.825 1.00 50.09 163 ASN A CA 1
ATOM 1171 C C . ASN A 1 163 ? -15.870 14.266 -27.899 1.00 50.09 163 ASN A C 1
ATOM 1173 O O . ASN A 1 163 ? -15.664 14.524 -26.714 1.00 50.09 163 ASN A O 1
ATOM 1177 N N . GLY A 1 164 ? -17.040 14.471 -28.502 1.00 50.38 164 GLY A N 1
ATOM 1178 C CA . GLY A 1 164 ? -18.277 14.765 -27.806 1.00 50.38 164 GLY A CA 1
ATOM 1179 C C . GLY A 1 164 ? -18.837 13.493 -27.183 1.00 50.38 164 GLY A C 1
ATOM 1180 O O . GLY A 1 164 ? -19.074 12.508 -27.874 1.00 50.38 164 GLY A O 1
ATOM 1181 N N . GLY A 1 165 ? -19.072 13.546 -25.878 1.00 45.84 165 GLY A N 1
ATOM 1182 C CA . GLY A 1 165 ? -19.900 12.604 -25.136 1.00 45.84 165 GLY A CA 1
ATOM 1183 C C . GLY A 1 165 ? -20.850 13.409 -24.264 1.00 45.84 165 GLY A C 1
ATOM 1184 O O . GLY A 1 165 ? -20.651 13.516 -23.060 1.00 45.84 165 GLY A O 1
ATOM 1185 N N . GLY A 1 166 ? -21.813 14.082 -24.895 1.00 43.84 166 GLY A N 1
ATOM 1186 C CA . GLY A 1 166 ? -22.869 14.793 -24.186 1.00 43.84 166 GLY A CA 1
ATOM 1187 C C . GLY A 1 166 ? -23.892 13.793 -23.661 1.00 43.84 166 GLY A C 1
ATOM 1188 O O . GLY A 1 166 ? -24.699 13.292 -24.438 1.00 43.84 166 GLY A O 1
ATOM 1189 N N . ASN A 1 167 ? -23.868 13.529 -22.356 1.00 50.19 167 ASN A N 1
ATOM 1190 C CA . ASN A 1 167 ? -25.040 13.006 -21.665 1.00 50.19 167 ASN A CA 1
ATOM 1191 C C . ASN A 1 167 ? -25.973 14.184 -21.400 1.00 50.19 167 ASN A C 1
ATOM 1193 O O . ASN A 1 167 ? -25.608 15.147 -20.726 1.00 50.19 167 ASN A O 1
ATOM 1197 N N . GLY A 1 168 ? -27.147 14.123 -22.020 1.00 53.62 168 GLY A N 1
ATOM 1198 C CA . GLY A 1 168 ? -28.214 15.070 -21.773 1.00 53.62 168 GLY A CA 1
ATOM 1199 C C . GLY A 1 168 ? -28.802 14.882 -20.385 1.00 53.62 168 GLY A C 1
ATOM 1200 O O . GLY A 1 168 ? -28.920 13.760 -19.916 1.00 53.62 168 GLY A O 1
ATOM 1201 N N . ASP A 1 169 ? -29.241 15.990 -19.808 1.00 46.69 169 ASP A N 1
ATOM 1202 C CA . ASP A 1 169 ? -30.401 16.026 -18.935 1.00 46.69 169 ASP A CA 1
ATOM 1203 C C . ASP A 1 169 ? -31.131 17.333 -19.228 1.00 46.69 169 ASP A C 1
ATOM 1205 O O . ASP A 1 169 ? -30.599 18.438 -19.086 1.00 46.69 169 ASP A O 1
ATOM 1209 N N . GLY A 1 170 ? -32.337 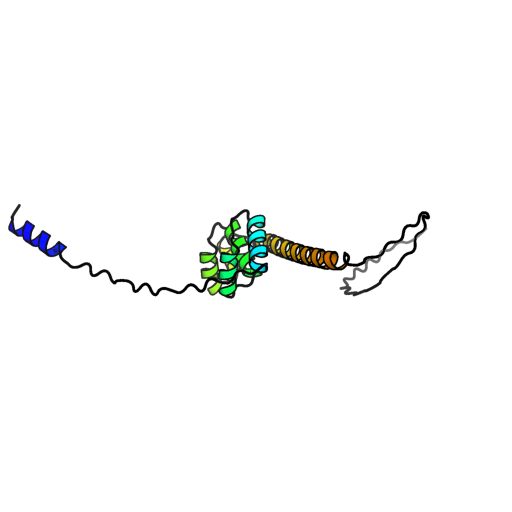17.184 -19.767 1.00 52.66 170 GLY A N 1
ATOM 1210 C CA . GLY A 1 170 ? -33.217 18.296 -20.055 1.00 52.66 170 GLY A CA 1
ATOM 1211 C C . GLY A 1 170 ? -33.688 18.960 -18.770 1.00 52.66 170 GLY A C 1
ATOM 1212 O O . GLY A 1 170 ? -33.943 18.304 -17.765 1.00 52.66 170 GLY A O 1
ATOM 1213 N N . ASN A 1 171 ? -33.905 20.269 -18.838 1.00 48.59 171 ASN A N 1
ATOM 1214 C CA . ASN A 1 171 ? -34.903 20.885 -17.985 1.00 48.59 171 ASN A CA 1
ATOM 1215 C C . ASN A 1 171 ? -35.618 21.982 -18.771 1.00 48.59 171 ASN A C 1
ATOM 1217 O O . ASN A 1 171 ? -35.089 23.067 -19.015 1.00 48.59 171 ASN A O 1
ATOM 1221 N N . GLY A 1 172 ? -36.822 21.643 -19.230 1.00 53.09 172 GLY A N 1
ATOM 1222 C CA . GLY A 1 172 ? -37.763 22.594 -19.793 1.00 53.09 172 GLY A CA 1
ATOM 1223 C C . GLY A 1 172 ? -38.278 23.500 -18.682 1.00 53.09 172 GLY A C 1
ATOM 1224 O O . GLY A 1 172 ? -39.010 23.057 -17.805 1.00 53.09 172 GLY A O 1
ATOM 1225 N N . GLY A 1 173 ? -37.898 24.772 -18.735 1.00 50.69 173 GLY A N 1
ATOM 1226 C CA . GLY A 1 173 ? -38.436 25.827 -17.885 1.00 50.69 173 GLY A CA 1
ATOM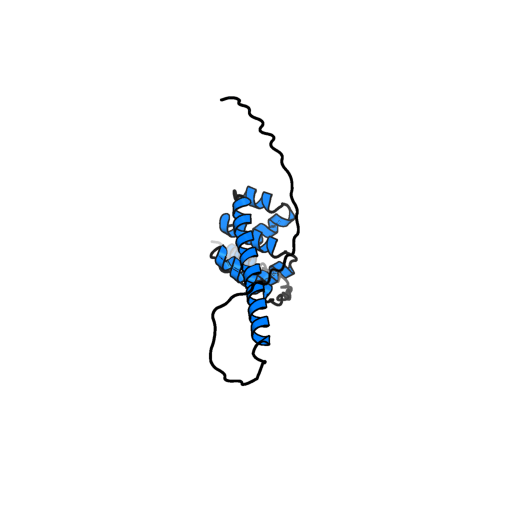 1227 C C . GLY A 1 173 ? -39.110 26.884 -18.745 1.00 50.69 173 GLY A C 1
ATOM 1228 O O . GLY A 1 173 ? -38.520 27.921 -19.028 1.00 50.69 173 GLY A O 1
ATOM 1229 N N . GLY A 1 174 ? -40.333 26.605 -19.194 1.00 53.44 174 GLY A N 1
ATOM 1230 C CA . GLY A 1 174 ? -41.209 27.620 -19.764 1.00 53.44 174 GLY A CA 1
ATOM 1231 C C . GLY A 1 174 ? -41.769 28.519 -18.661 1.00 53.44 174 GLY A C 1
ATOM 1232 O O . GLY A 1 174 ? -42.412 28.037 -17.737 1.00 53.44 174 GLY A O 1
ATOM 1233 N N . ASN A 1 175 ? -41.536 29.822 -18.779 1.00 53.22 175 ASN A N 1
ATOM 1234 C CA . ASN A 1 175 ? -42.309 30.897 -18.153 1.00 53.22 175 ASN A CA 1
ATOM 1235 C C . ASN A 1 175 ? -42.032 32.138 -19.023 1.00 53.22 175 ASN A C 1
ATOM 1237 O O . ASN A 1 175 ? -40.878 32.473 -19.246 1.00 53.22 1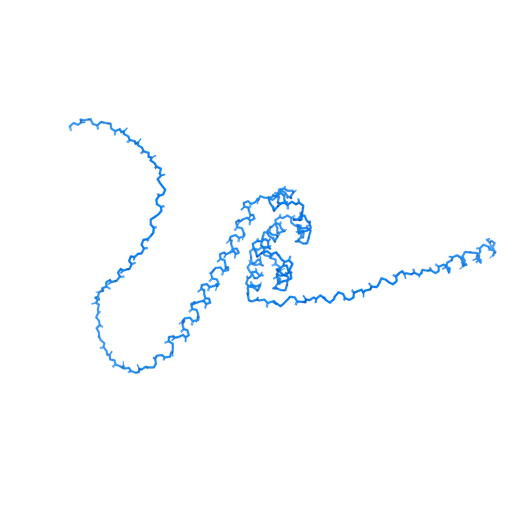75 ASN A O 1
ATOM 1241 N N . GLY A 1 176 ? -42.985 32.808 -19.667 1.00 53.50 176 GLY A N 1
ATOM 1242 C CA . GLY A 1 176 ? -44.324 33.139 -19.203 1.00 53.50 176 GLY A CA 1
ATOM 1243 C C . GLY A 1 176 ? -44.332 34.621 -18.810 1.00 53.50 176 GLY A C 1
ATOM 1244 O O . GLY A 1 176 ? -43.871 34.962 -17.729 1.00 53.50 176 GLY A O 1
ATOM 1245 N N . GLY A 1 177 ? -44.851 35.486 -19.690 1.00 51.94 177 GLY A N 1
ATOM 1246 C CA . GLY A 1 177 ? -45.091 36.917 -19.432 1.00 51.94 177 GLY A CA 1
ATOM 1247 C C . GLY A 1 177 ? -44.411 37.812 -20.477 1.00 51.94 177 GLY A C 1
ATOM 1248 O O . GLY A 1 177 ? -43.196 37.863 -20.539 1.00 51.94 177 GLY A O 1
ATOM 1249 N N . GLY A 1 178 ? -45.084 38.516 -21.387 1.00 55.38 178 GLY A N 1
ATOM 1250 C CA . GLY A 1 178 ? -46.437 39.055 -21.341 1.00 55.38 178 GLY A CA 1
ATOM 1251 C C . GLY A 1 178 ? -46.398 40.549 -21.009 1.00 55.38 178 GLY A C 1
ATOM 1252 O O . GLY A 1 178 ? -46.411 40.890 -19.836 1.00 55.38 178 GLY A O 1
ATOM 1253 N N . LYS A 1 179 ? -46.462 41.385 -22.062 1.00 47.62 179 LYS A N 1
ATOM 1254 C CA . LYS A 1 179 ? -46.793 42.832 -22.086 1.00 47.62 179 LYS A CA 1
ATOM 1255 C C . LYS A 1 179 ? -45.770 43.750 -21.383 1.00 47.62 179 LYS A C 1
ATOM 1257 O O . LYS A 1 179 ? -45.435 43.562 -20.223 1.00 47.62 179 LYS A O 1
ATOM 1262 N N . LYS A 1 180 ? -45.278 44.801 -22.034 1.00 45.16 180 LYS A N 1
ATOM 1263 C CA . LYS A 1 180 ? -46.015 45.983 -22.508 1.00 45.16 180 LYS A CA 1
ATOM 1264 C C . LYS A 1 180 ? -45.266 46.680 -23.635 1.00 45.16 180 LYS A C 1
ATOM 1266 O O . LYS A 1 180 ? -44.020 46.689 -23.565 1.00 45.16 180 LYS A O 1
#

pLDDT: mean 71.38, std 20.22, range [40.34, 95.56]

Foldseek 3Di:
DDPVVVVVVVVVVPPDPPPPPPPPPVPPPPQQDFDPLLQLLQVLLCVLLVHHGDSSNSRSVVVVVDDSLRVLLLSLLCSVQVDDSVVLVVCVVPDPSCVSCVVSVHHVVSSVVSSVSSVVSSVVVVVVVVVVVVVVVPVPDDDDDDDDDDDDDDDDDDDDDDDDDDDDDDDDDDDDDDDD